Protein AF-A0A8G2C716-F1 (afdb_monomer_lite)

Organism: Desulfomicrobium norvegicum (strain DSM 1741 / NCIMB 8310) (NCBI:txid52561)

Structure (mmCIF, N/CA/C/O backbone):
data_AF-A0A8G2C716-F1
#
_entry.id   AF-A0A8G2C716-F1
#
loop_
_atom_site.group_PDB
_atom_site.id
_atom_site.type_symbol
_atom_site.label_atom_id
_atom_site.label_alt_id
_atom_site.label_comp_id
_atom_site.label_asym_id
_atom_site.label_entity_id
_atom_site.label_seq_id
_atom_site.pdbx_PDB_ins_code
_atom_site.Cartn_x
_atom_site.Cartn_y
_atom_site.Cartn_z
_atom_site.occupancy
_atom_site.B_iso_or_equiv
_atom_site.auth_seq_id
_atom_site.auth_comp_id
_atom_site.auth_asym_id
_atom_site.auth_atom_id
_atom_site.pdbx_PDB_model_num
ATOM 1 N N . MET A 1 1 ? -0.060 20.105 43.504 1.00 67.50 1 MET A N 1
ATOM 2 C CA . MET A 1 1 ? -0.281 20.498 42.088 1.00 67.50 1 MET A CA 1
ATOM 3 C C . MET A 1 1 ? 0.503 19.634 41.094 1.00 67.50 1 MET A C 1
ATOM 5 O O . MET A 1 1 ? -0.112 19.129 40.167 1.00 67.50 1 MET A O 1
ATOM 9 N N . LYS A 1 2 ? 1.807 19.371 41.298 1.00 79.06 2 LYS A N 1
ATOM 10 C CA . LYS A 1 2 ? 2.637 18.542 40.390 1.00 79.06 2 LYS A CA 1
ATOM 11 C C . LYS A 1 2 ? 2.058 17.146 40.085 1.00 79.06 2 LYS A C 1
ATOM 13 O O . LYS A 1 2 ? 1.948 16.775 38.925 1.00 79.06 2 LYS A O 1
ATOM 18 N N . HIS A 1 3 ? 1.588 16.425 41.104 1.00 85.75 3 HIS A N 1
ATOM 19 C CA . HIS A 1 3 ? 0.981 15.099 40.918 1.00 85.75 3 HIS A CA 1
ATOM 20 C C . HIS A 1 3 ? -0.355 15.124 40.164 1.00 85.75 3 HIS A C 1
ATOM 22 O O . HIS A 1 3 ? -0.678 14.171 39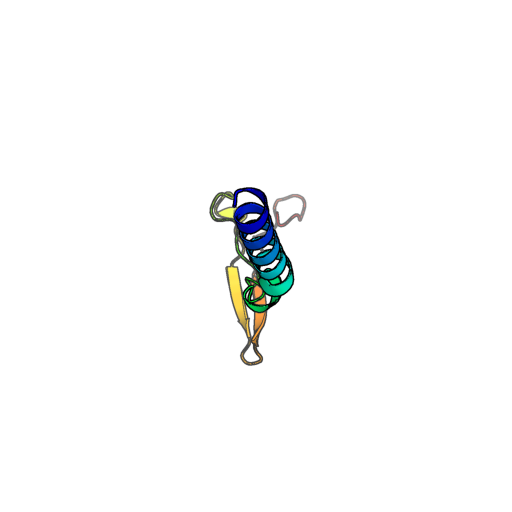.468 1.00 85.75 3 HIS A O 1
ATOM 28 N N . ALA A 1 4 ? -1.133 16.206 40.274 1.00 91.88 4 ALA A N 1
ATOM 29 C CA . ALA A 1 4 ? -2.387 16.343 39.533 1.00 91.88 4 ALA A CA 1
ATOM 30 C C . ALA A 1 4 ? -2.117 16.550 38.035 1.00 91.88 4 ALA A C 1
ATOM 32 O O . ALA A 1 4 ? -2.735 15.891 37.206 1.00 91.88 4 ALA A O 1
ATOM 33 N N . LEU A 1 5 ? -1.127 17.388 37.704 1.00 94.69 5 LEU A N 1
ATOM 34 C CA . LEU A 1 5 ? -0.679 17.601 36.327 1.00 94.69 5 LEU A CA 1
ATOM 35 C C . LEU A 1 5 ? -0.112 16.313 35.708 1.00 94.69 5 LEU A C 1
ATOM 37 O O . LEU A 1 5 ? -0.480 15.958 34.594 1.00 94.69 5 LEU A O 1
ATOM 41 N N . GLN A 1 6 ? 0.721 15.573 36.446 1.00 94.88 6 GLN A N 1
ATOM 42 C CA . GLN A 1 6 ? 1.241 14.277 35.991 1.00 94.88 6 GLN A CA 1
ATOM 43 C C . GLN A 1 6 ? 0.118 13.268 35.731 1.00 94.88 6 GLN A C 1
ATOM 45 O O . GLN A 1 6 ? 0.113 12.622 34.691 1.00 94.88 6 GLN A O 1
ATOM 50 N N . ARG A 1 7 ? -0.863 13.161 36.637 1.00 95.25 7 ARG A N 1
ATOM 51 C CA . ARG A 1 7 ? -2.015 12.261 36.457 1.00 95.25 7 ARG A CA 1
ATOM 52 C C . ARG A 1 7 ? -2.839 12.636 35.229 1.00 95.25 7 ARG A C 1
ATOM 54 O O . ARG A 1 7 ? -3.225 11.746 34.482 1.00 95.25 7 ARG A O 1
ATOM 61 N N . PHE A 1 8 ? -3.061 13.927 34.997 1.0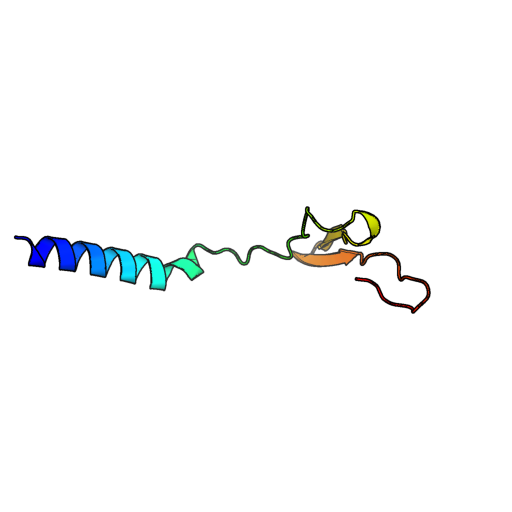0 96.94 8 PHE A N 1
ATOM 62 C CA . PHE A 1 8 ? -3.764 14.409 33.810 1.00 96.94 8 PHE A CA 1
ATOM 63 C C . PHE A 1 8 ? -3.026 14.045 32.512 1.00 96.94 8 PHE A C 1
ATOM 65 O O . PHE A 1 8 ? -3.636 13.510 31.586 1.00 96.94 8 PHE A O 1
ATOM 72 N N . ILE A 1 9 ? -1.706 14.257 32.469 1.00 97.06 9 ILE A N 1
ATOM 73 C CA . ILE A 1 9 ? -0.869 13.876 31.322 1.00 97.06 9 ILE A CA 1
ATOM 74 C C . ILE A 1 9 ? -0.919 12.359 31.107 1.00 97.06 9 ILE A C 1
ATOM 76 O O . ILE A 1 9 ? -1.175 11.916 29.993 1.00 97.06 9 ILE A O 1
ATOM 80 N N . CYS A 1 10 ? -0.747 11.560 32.164 1.00 97.06 10 CYS A N 1
ATOM 81 C CA . CYS A 1 10 ? -0.789 10.101 32.062 1.00 97.06 10 CYS A CA 1
ATOM 82 C C . CYS A 1 10 ? -2.138 9.591 31.545 1.00 97.06 10 CYS A C 1
ATOM 84 O O . CYS A 1 10 ? -2.159 8.713 30.690 1.00 97.06 10 CYS A O 1
ATOM 86 N N . LEU A 1 11 ? -3.255 10.143 32.027 1.00 97.44 11 LEU A N 1
ATOM 87 C CA . LEU A 1 11 ? -4.588 9.757 31.556 1.00 97.44 11 LEU A CA 1
ATOM 88 C C . LEU A 1 11 ? -4.806 10.148 30.093 1.00 97.44 11 LEU A C 1
ATOM 90 O O . LEU A 1 11 ? -5.357 9.359 29.333 1.00 97.44 11 LEU A O 1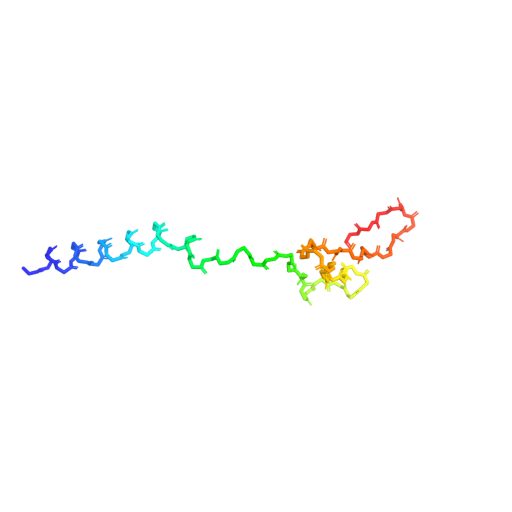
ATOM 94 N N . THR A 1 12 ? -4.325 11.325 29.687 1.00 96.44 12 THR A N 1
ATOM 95 C CA . THR A 1 12 ? -4.399 11.777 28.291 1.00 96.44 12 THR A CA 1
ATOM 96 C C . THR A 1 12 ? -3.589 10.861 27.377 1.00 96.44 12 THR A C 1
ATOM 98 O O . THR A 1 12 ? -4.096 10.410 26.356 1.00 96.44 12 THR A O 1
ATOM 101 N N . LEU A 1 13 ? -2.353 10.526 27.757 1.00 95.69 13 LEU A N 1
ATOM 102 C CA . LEU A 1 13 ? -1.500 9.620 26.984 1.00 95.69 13 LEU A CA 1
ATOM 103 C C . LEU A 1 13 ? -2.074 8.201 26.925 1.00 95.69 13 LEU A C 1
ATOM 105 O O . LEU A 1 13 ? -2.071 7.597 25.858 1.00 95.69 13 LEU A O 1
ATOM 109 N N . ALA A 1 14 ? -2.598 7.683 28.039 1.00 95.94 14 ALA A N 1
ATOM 110 C CA . ALA A 1 14 ? -3.243 6.373 28.075 1.00 95.94 14 ALA A CA 1
ATOM 111 C C . ALA A 1 14 ? -4.486 6.335 27.177 1.00 95.94 14 ALA A C 1
ATOM 113 O O . ALA A 1 14 ? -4.653 5.391 26.410 1.00 95.94 14 ALA A O 1
ATOM 114 N N . PHE A 1 15 ? -5.320 7.378 27.220 1.00 95.12 15 PHE A N 1
ATOM 115 C CA . PHE A 1 15 ? -6.462 7.522 2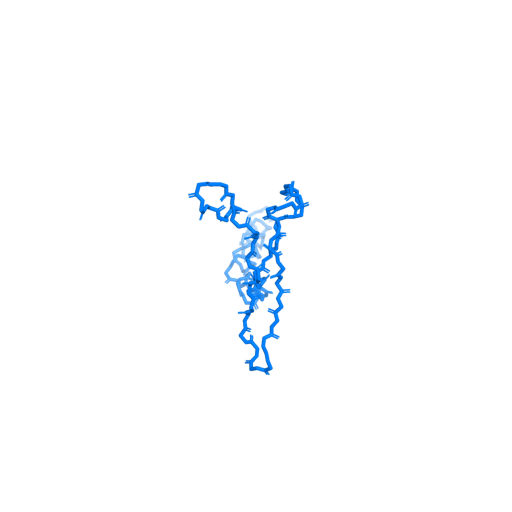6.321 1.00 95.12 15 PHE A CA 1
ATOM 116 C C . PHE A 1 15 ? -6.010 7.547 24.857 1.00 95.12 15 PHE A C 1
ATOM 118 O O . PHE A 1 15 ? -6.510 6.771 24.048 1.00 95.12 15 PHE A O 1
ATOM 125 N N . LEU A 1 16 ? -5.013 8.369 24.522 1.00 92.69 16 LEU A N 1
ATOM 126 C CA . LEU A 1 16 ? -4.476 8.430 23.165 1.00 92.69 16 LEU A CA 1
ATOM 127 C C . LEU A 1 16 ? -3.921 7.081 22.707 1.00 92.69 16 LEU A C 1
ATOM 129 O O . LEU A 1 16 ? -4.203 6.706 21.582 1.00 92.69 16 LEU A O 1
ATOM 133 N N . LEU A 1 17 ? -3.200 6.332 23.548 1.00 91.38 17 LEU A N 1
ATOM 134 C CA . LEU A 1 17 ? -2.687 5.002 23.190 1.00 91.38 17 LEU A CA 1
ATOM 135 C C . LEU A 1 17 ? -3.809 3.982 22.962 1.00 91.38 17 LEU A C 1
ATOM 137 O O . LEU A 1 17 ? -3.760 3.224 21.998 1.00 91.38 17 LEU A O 1
ATOM 141 N N . VAL A 1 18 ? -4.811 3.958 23.846 1.00 92.31 18 VAL A N 1
ATOM 142 C CA . VAL A 1 18 ? -5.925 2.996 23.778 1.00 92.31 18 VAL A CA 1
ATOM 143 C C . VAL A 1 18 ? -6.820 3.264 22.571 1.00 92.31 18 VAL A C 1
ATOM 145 O O . VAL A 1 18 ? -7.274 2.323 21.925 1.00 92.31 18 VAL A O 1
ATOM 148 N N . PHE A 1 19 ? -7.061 4.536 22.249 1.00 89.44 19 PHE A N 1
ATOM 149 C CA . PHE A 1 19 ? -7.941 4.940 21.151 1.00 89.44 19 PHE A CA 1
ATOM 150 C C . PHE A 1 19 ? -7.197 5.284 19.852 1.00 89.44 19 PHE A C 1
ATOM 152 O O . PHE A 1 19 ? -7.845 5.518 18.834 1.00 89.44 19 PHE A O 1
ATOM 159 N N . ASN A 1 20 ? -5.859 5.242 19.839 1.00 85.62 20 ASN A N 1
ATOM 160 C CA . ASN A 1 20 ? -5.050 5.328 18.621 1.00 85.62 20 ASN A CA 1
ATOM 161 C C . ASN A 1 20 ? -5.551 4.397 17.495 1.00 85.62 20 ASN A C 1
ATOM 163 O O . ASN A 1 20 ? -5.762 4.899 16.391 1.00 85.62 20 ASN A O 1
ATOM 167 N N . PRO A 1 21 ? -5.840 3.099 17.743 1.00 78.88 21 PRO A N 1
ATOM 168 C CA . PRO A 1 21 ? -6.312 2.192 16.694 1.00 78.88 21 PRO A CA 1
ATOM 169 C C . PRO A 1 21 ? -7.706 2.522 16.141 1.00 78.88 21 PRO A C 1
ATOM 171 O O . PRO A 1 21 ? -8.055 2.029 15.079 1.00 78.88 21 PRO A O 1
ATOM 174 N N . VAL A 1 22 ? -8.510 3.347 16.823 1.00 77.38 22 VAL A N 1
ATOM 175 C CA . VAL A 1 22 ? -9.821 3.787 16.305 1.00 77.38 22 VAL A CA 1
ATOM 176 C C . VAL A 1 22 ? -9.656 4.873 15.237 1.00 77.38 22 VAL A C 1
ATOM 178 O O . VAL A 1 22 ? -10.463 4.963 14.317 1.00 77.38 22 VAL A O 1
ATOM 181 N N . ALA A 1 23 ? -8.608 5.692 15.352 1.00 66.06 23 ALA A N 1
ATOM 182 C CA . ALA A 1 23 ? -8.255 6.715 14.369 1.00 66.06 23 ALA A CA 1
ATOM 183 C C . ALA A 1 23 ? -7.300 6.194 13.284 1.00 66.06 23 ALA A C 1
ATOM 185 O O . ALA A 1 23 ? -7.259 6.757 12.191 1.00 66.06 23 ALA A O 1
ATOM 186 N N . ALA A 1 24 ? -6.552 5.125 13.569 1.00 66.25 24 ALA A N 1
ATOM 187 C CA . ALA A 1 24 ? -5.807 4.397 12.559 1.00 66.25 24 ALA A CA 1
ATOM 188 C C . ALA A 1 24 ? -6.806 3.648 11.671 1.00 66.25 24 ALA A C 1
ATOM 190 O O . ALA A 1 24 ? -7.131 2.482 11.898 1.00 66.25 24 ALA A O 1
ATOM 191 N N . ALA A 1 25 ? -7.298 4.326 10.632 1.00 59.06 25 ALA A N 1
ATOM 192 C CA . ALA A 1 25 ? -7.682 3.613 9.427 1.00 59.06 25 ALA A CA 1
ATOM 193 C C . ALA A 1 25 ? -6.517 2.667 9.113 1.00 59.06 25 ALA A C 1
ATOM 195 O O . ALA A 1 25 ? -5.369 3.110 9.111 1.00 59.06 25 ALA A O 1
ATOM 196 N N . ALA A 1 26 ? -6.781 1.368 8.952 1.00 59.62 26 ALA A N 1
ATOM 197 C CA . ALA A 1 26 ? -5.761 0.462 8.445 1.00 59.62 26 ALA A CA 1
ATOM 198 C C . ALA A 1 26 ? -5.180 1.142 7.203 1.00 59.62 26 ALA A C 1
ATOM 200 O O . ALA A 1 26 ? -5.947 1.431 6.285 1.00 59.62 26 ALA A O 1
ATOM 201 N N . ASP A 1 27 ? -3.887 1.472 7.219 1.00 64.94 27 ASP A N 1
ATOM 202 C CA . ASP A 1 27 ? -3.256 2.413 6.275 1.00 64.94 27 ASP A CA 1
ATOM 203 C C . ASP A 1 27 ? -3.134 1.824 4.852 1.00 64.94 27 ASP A C 1
ATOM 205 O O . ASP A 1 27 ? -2.273 2.176 4.055 1.00 64.94 27 ASP A O 1
ATOM 209 N N . GLY A 1 28 ? -4.003 0.866 4.527 1.00 77.81 28 GLY A N 1
ATOM 210 C CA . GLY A 1 28 ? -3.965 0.061 3.331 1.00 77.81 28 GLY A CA 1
ATOM 211 C C . GLY A 1 28 ? -2.660 -0.713 3.221 1.00 77.81 28 GLY A C 1
ATOM 212 O O . GLY A 1 28 ? -1.959 -0.988 4.195 1.00 77.81 28 GLY A O 1
ATOM 213 N N . ILE A 1 29 ? -2.359 -1.093 1.988 1.00 89.69 29 ILE A N 1
ATOM 214 C CA . ILE A 1 29 ? -1.040 -1.571 1.599 1.00 89.69 29 ILE A CA 1
ATOM 215 C C . ILE A 1 29 ? -0.291 -0.343 1.082 1.00 89.69 29 ILE A C 1
ATOM 217 O O . ILE A 1 29 ? -0.708 0.253 0.089 1.00 89.69 29 ILE A O 1
ATOM 221 N N . VAL A 1 30 ? 0.796 0.037 1.752 1.00 91.44 30 VAL A N 1
ATOM 222 C CA . VAL A 1 30 ? 1.639 1.171 1.353 1.00 91.44 30 VAL A CA 1
ATOM 223 C C . VAL A 1 30 ? 2.895 0.645 0.673 1.00 91.44 30 VAL A C 1
ATOM 225 O O . VAL A 1 30 ? 3.585 -0.224 1.205 1.00 91.44 30 VAL A O 1
ATOM 228 N N . VAL A 1 31 ? 3.191 1.177 -0.510 1.00 93.50 31 VAL A N 1
ATOM 229 C CA . VAL A 1 31 ? 4.423 0.874 -1.244 1.00 93.50 31 VAL A CA 1
ATOM 230 C C . VAL A 1 31 ? 5.580 1.632 -0.602 1.00 93.50 31 VAL A C 1
ATOM 232 O O . VAL A 1 31 ? 5.454 2.832 -0.373 1.00 93.50 31 VAL A O 1
ATOM 235 N N . ASP A 1 32 ? 6.705 0.960 -0.344 1.00 94.81 32 ASP A N 1
ATOM 236 C CA . ASP A 1 32 ? 7.936 1.631 0.083 1.00 94.81 32 ASP A CA 1
ATOM 237 C C . ASP A 1 32 ? 8.460 2.520 -1.063 1.00 94.81 32 ASP A C 1
ATOM 239 O O . ASP A 1 32 ? 8.945 1.995 -2.071 1.00 94.81 32 ASP A O 1
ATOM 243 N N . PRO A 1 33 ? 8.403 3.860 -0.933 1.00 93.81 33 PRO A N 1
ATOM 244 C CA . PRO A 1 33 ? 8.828 4.759 -2.000 1.00 93.81 33 PRO A CA 1
ATOM 245 C C . PRO A 1 33 ? 10.354 4.818 -2.148 1.00 93.81 33 PRO A C 1
ATOM 247 O O . PRO A 1 33 ? 10.852 5.384 -3.122 1.00 93.81 33 PRO A O 1
ATOM 250 N N . THR A 1 34 ? 11.102 4.271 -1.185 1.00 96.88 34 THR A N 1
ATOM 251 C CA . THR A 1 34 ? 12.570 4.267 -1.176 1.00 96.88 34 THR A CA 1
ATOM 252 C C . THR A 1 34 ? 13.171 3.000 -1.779 1.00 96.88 34 THR A C 1
ATOM 254 O O . THR A 1 34 ? 14.359 2.986 -2.112 1.00 96.88 34 THR A O 1
ATOM 257 N N . ALA A 1 35 ? 12.359 1.958 -1.987 1.00 95.75 35 ALA A N 1
ATOM 258 C CA . ALA A 1 35 ? 12.778 0.760 -2.702 1.00 95.75 35 ALA A CA 1
ATOM 259 C C . ALA A 1 35 ? 13.176 1.101 -4.154 1.00 95.75 35 ALA A C 1
ATOM 261 O O . ALA A 1 35 ? 12.616 2.032 -4.742 1.00 95.75 35 ALA A O 1
ATOM 262 N N . PRO A 1 36 ? 14.110 0.360 -4.783 1.00 95.81 36 PRO A N 1
ATOM 263 C CA . PRO A 1 36 ? 14.399 0.526 -6.205 1.00 95.81 36 PRO A CA 1
ATOM 264 C C . PRO A 1 36 ? 13.115 0.451 -7.036 1.00 95.81 36 PRO A C 1
ATOM 266 O O . PRO A 1 36 ? 12.294 -0.429 -6.805 1.00 95.81 36 PRO A O 1
ATOM 269 N N . ALA A 1 37 ? 12.958 1.319 -8.040 1.00 94.56 37 ALA A N 1
ATOM 270 C CA . ALA A 1 37 ? 11.715 1.406 -8.818 1.00 94.56 37 ALA A CA 1
ATOM 271 C C . ALA A 1 37 ? 11.285 0.068 -9.459 1.00 94.56 37 ALA A C 1
ATOM 273 O O . ALA A 1 37 ? 10.100 -0.184 -9.625 1.00 94.56 37 ALA A O 1
ATOM 274 N N . ALA A 1 38 ? 12.239 -0.812 -9.783 1.00 94.56 38 ALA A N 1
ATOM 275 C CA . ALA A 1 38 ? 11.964 -2.147 -10.319 1.00 94.56 38 ALA A CA 1
ATOM 276 C C . ALA A 1 38 ? 11.329 -3.123 -9.305 1.00 94.56 38 ALA A C 1
ATOM 278 O O . ALA A 1 38 ? 10.790 -4.142 -9.725 1.00 94.56 38 ALA A O 1
ATOM 279 N N . ASN A 1 39 ? 11.394 -2.802 -8.012 1.00 96.31 39 ASN A N 1
ATOM 280 C CA . ASN A 1 39 ? 10.899 -3.597 -6.885 1.00 96.31 39 ASN A CA 1
ATOM 281 C C . ASN A 1 39 ? 9.662 -2.953 -6.231 1.00 96.31 39 ASN A C 1
ATOM 283 O O . ASN A 1 39 ? 9.166 -3.428 -5.215 1.00 96.31 39 ASN A O 1
ATOM 287 N N . GLN A 1 40 ? 9.170 -1.836 -6.772 1.00 97.12 40 GLN A N 1
ATOM 288 C CA . GLN A 1 40 ? 7.961 -1.194 -6.267 1.00 97.12 40 GLN A CA 1
ATOM 289 C C . GLN A 1 40 ? 6.734 -1.818 -6.949 1.00 97.12 40 GLN A C 1
ATOM 291 O O . GLN A 1 40 ? 6.596 -1.685 -8.169 1.00 97.12 40 GLN A O 1
ATOM 296 N N . PRO A 1 41 ? 5.838 -2.501 -6.212 1.00 96.38 41 PRO A N 1
ATOM 297 C CA . PRO A 1 41 ? 4.572 -2.958 -6.771 1.00 96.38 41 PRO A CA 1
ATOM 298 C C . PRO A 1 41 ? 3.616 -1.781 -6.993 1.00 96.38 41 PRO A C 1
ATOM 300 O O . PRO A 1 41 ? 3.730 -0.741 -6.341 1.00 96.38 41 PRO A O 1
ATOM 303 N N . ALA A 1 42 ? 2.624 -1.960 -7.865 1.00 95.75 42 ALA A N 1
ATOM 304 C CA . ALA A 1 42 ? 1.498 -1.034 -7.944 1.00 95.75 42 ALA A CA 1
ATOM 305 C C . ALA A 1 42 ? 0.356 -1.522 -7.045 1.00 95.75 42 ALA A C 1
ATOM 307 O O . ALA A 1 42 ? 0.041 -2.711 -7.007 1.00 95.75 42 ALA A O 1
ATOM 308 N N . VAL A 1 43 ? -0.266 -0.599 -6.310 1.00 95.12 43 VAL A N 1
ATOM 309 C CA . VAL A 1 43 ? -1.388 -0.896 -5.411 1.00 95.12 43 VAL A CA 1
ATOM 310 C C . VAL A 1 43 ? -2.626 -0.158 -5.896 1.00 95.12 43 VAL A C 1
ATOM 312 O O . VAL A 1 43 ? -2.587 1.041 -6.174 1.00 95.12 43 VAL A O 1
ATOM 315 N N . SER A 1 44 ? -3.735 -0.881 -5.990 1.00 94.56 44 SER A N 1
ATOM 316 C CA . SER A 1 44 ? -5.047 -0.342 -6.342 1.00 94.56 44 SER A CA 1
ATOM 317 C C . SER A 1 44 ? -6.143 -1.030 -5.521 1.00 94.56 44 SER A C 1
ATOM 319 O O . SER A 1 44 ? -5.855 -1.791 -4.596 1.00 94.56 44 SER A O 1
ATOM 321 N N . ALA A 1 45 ? -7.411 -0.759 -5.827 1.00 94.81 45 ALA A N 1
ATOM 322 C CA . ALA A 1 45 ? -8.544 -1.437 -5.209 1.00 94.81 45 ALA A CA 1
ATOM 323 C C . ALA A 1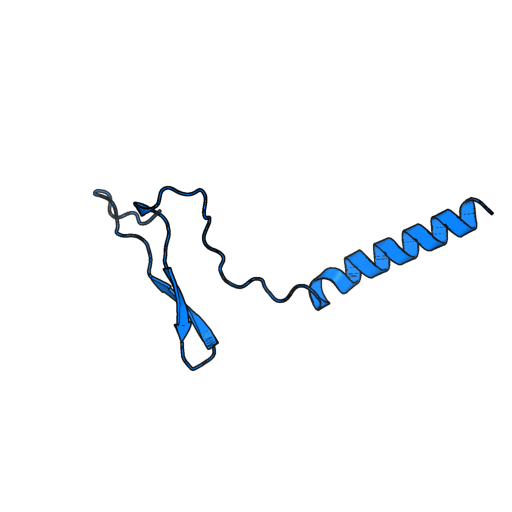 45 ? -9.525 -1.920 -6.281 1.00 94.81 45 ALA A C 1
ATOM 325 O O . ALA A 1 45 ? -9.833 -1.198 -7.231 1.00 94.81 45 ALA A O 1
ATOM 326 N N . ALA A 1 46 ? -10.040 -3.136 -6.113 1.00 95.50 46 ALA A N 1
ATOM 327 C CA . ALA A 1 46 ? -11.145 -3.648 -6.914 1.00 95.50 46 ALA A CA 1
ATOM 328 C C . ALA A 1 46 ? -12.454 -2.895 -6.596 1.00 95.50 46 ALA A C 1
ATOM 330 O O . ALA A 1 46 ? -12.568 -2.265 -5.542 1.00 95.50 46 ALA A O 1
ATOM 331 N N . PRO A 1 47 ? -13.496 -3.001 -7.447 1.00 96.56 47 PRO A N 1
ATOM 332 C CA . PRO A 1 47 ? -14.785 -2.336 -7.215 1.00 96.56 47 PRO A CA 1
ATOM 333 C C . PRO A 1 47 ? -15.479 -2.700 -5.893 1.00 96.56 47 PRO A C 1
ATOM 335 O O . PRO A 1 47 ? -16.312 -1.944 -5.405 1.00 96.56 47 PRO A O 1
ATOM 338 N N . ASN A 1 48 ? -15.148 -3.851 -5.306 1.00 95.12 48 ASN A N 1
ATOM 339 C CA . ASN A 1 48 ? -15.639 -4.290 -3.997 1.00 95.12 48 ASN A CA 1
ATOM 340 C C . ASN A 1 48 ? -14.785 -3.781 -2.816 1.00 95.12 48 ASN A C 1
ATOM 342 O O 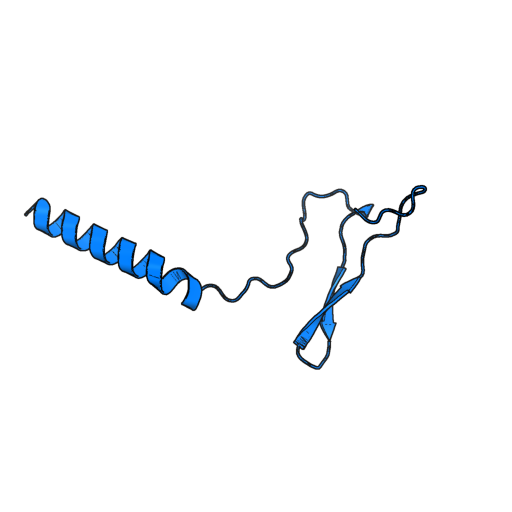. ASN A 1 48 ? -15.022 -4.190 -1.682 1.00 95.12 48 ASN A O 1
ATOM 346 N N . GLY A 1 49 ? -13.783 -2.936 -3.070 1.00 89.69 49 GLY A N 1
ATOM 347 C CA . GLY A 1 49 ? -12.893 -2.370 -2.057 1.00 89.69 49 GLY A CA 1
ATOM 348 C C . GLY A 1 49 ? -11.744 -3.282 -1.619 1.00 89.69 49 GLY A C 1
ATOM 349 O O . GLY A 1 49 ? -10.965 -2.884 -0.758 1.00 89.69 49 GLY A O 1
ATOM 350 N N . VAL A 1 50 ? -11.605 -4.484 -2.192 1.00 94.00 50 VAL A N 1
ATOM 351 C CA . VAL A 1 50 ? -10.471 -5.370 -1.886 1.00 94.00 50 VAL A CA 1
ATOM 352 C C . VAL A 1 50 ? -9.197 -4.818 -2.542 1.00 94.00 50 VAL A C 1
ATOM 354 O O . VAL A 1 50 ? -9.228 -4.533 -3.743 1.00 94.00 50 VAL A O 1
ATOM 357 N N . PRO A 1 51 ? -8.077 -4.676 -1.808 1.00 93.88 51 PRO A N 1
ATOM 358 C CA . PRO A 1 51 ? -6.814 -4.231 -2.389 1.00 93.88 51 PRO A CA 1
ATOM 359 C C . PRO A 1 51 ? -6.289 -5.196 -3.457 1.00 93.88 51 PRO A C 1
ATOM 361 O O . PRO A 1 51 ? -6.294 -6.413 -3.263 1.00 93.88 51 PRO A O 1
ATOM 364 N N . LEU A 1 52 ? -5.798 -4.642 -4.563 1.00 95.44 52 LEU A N 1
ATOM 365 C CA . LEU A 1 52 ? -5.027 -5.353 -5.581 1.00 95.44 52 LEU A CA 1
ATOM 366 C C . LEU A 1 52 ? -3.569 -4.908 -5.499 1.00 95.44 52 LEU A C 1
ATOM 368 O O . LEU A 1 52 ? -3.288 -3.717 -5.360 1.00 95.44 52 LEU A O 1
ATOM 372 N N . VAL A 1 53 ? -2.658 -5.872 -5.616 1.00 96.00 53 VAL A N 1
ATOM 373 C CA . VAL A 1 53 ? -1.214 -5.637 -5.671 1.00 96.00 53 VAL A CA 1
ATOM 374 C C . VAL A 1 53 ? -0.683 -6.245 -6.960 1.00 96.00 53 VAL A C 1
ATOM 376 O O . VAL A 1 53 ? -0.595 -7.468 -7.087 1.00 96.00 53 VAL A O 1
ATOM 379 N N . ASP A 1 54 ? -0.311 -5.384 -7.899 1.00 97.06 54 ASP A N 1
ATOM 380 C CA . ASP A 1 54 ? 0.404 -5.780 -9.104 1.00 97.06 54 ASP A CA 1
ATOM 381 C C . ASP A 1 54 ? 1.887 -5.872 -8.749 1.00 97.06 54 ASP A C 1
ATOM 383 O O . ASP A 1 54 ? 2.594 -4.866 -8.629 1.00 97.06 54 ASP A O 1
ATOM 387 N N . ILE A 1 55 ? 2.327 -7.101 -8.486 1.00 96.94 55 ILE A N 1
ATOM 388 C CA . ILE A 1 55 ? 3.677 -7.379 -8.000 1.00 96.94 55 ILE A CA 1
ATOM 389 C C . ILE A 1 55 ? 4.748 -6.966 -9.014 1.00 96.94 55 ILE A C 1
ATOM 391 O O . ILE A 1 55 ? 4.523 -6.948 -10.228 1.00 96.94 55 ILE A O 1
ATOM 395 N N . ALA A 1 56 ? 5.942 -6.677 -8.498 1.00 96.62 56 ALA A N 1
ATOM 396 C CA . ALA A 1 56 ? 7.107 -6.406 -9.320 1.00 96.62 56 ALA A CA 1
ATOM 397 C C . ALA A 1 56 ? 7.429 -7.588 -10.252 1.00 96.62 56 ALA A C 1
ATOM 399 O O . ALA A 1 56 ? 7.112 -8.755 -10.000 1.00 96.62 56 ALA A O 1
ATOM 400 N N . ARG A 1 57 ? 8.087 -7.286 -11.374 1.00 96.38 57 ARG A N 1
ATOM 401 C CA . ARG A 1 57 ? 8.510 -8.323 -12.318 1.00 96.38 57 ARG A CA 1
ATOM 402 C C . ARG A 1 57 ? 9.533 -9.248 -11.635 1.00 96.38 57 ARG A C 1
ATOM 404 O O . ARG A 1 57 ? 10.538 -8.741 -11.139 1.00 96.38 57 ARG A O 1
ATOM 411 N N . PRO A 1 58 ? 9.364 -10.584 -11.682 1.00 96.75 58 PRO A N 1
ATOM 412 C CA . PRO A 1 58 ? 10.341 -11.497 -11.105 1.00 96.75 58 PRO A CA 1
ATOM 413 C C . PRO A 1 58 ? 11.734 -11.353 -11.731 1.00 96.75 58 PRO A C 1
ATOM 415 O O . PRO A 1 58 ? 11.872 -11.177 -12.947 1.00 96.75 58 PRO A O 1
ATOM 418 N N . ASN A 1 59 ? 12.770 -11.475 -10.904 1.00 94.56 59 ASN A N 1
ATOM 419 C CA . ASN A 1 59 ? 14.157 -11.554 -11.353 1.00 94.56 59 ASN A CA 1
ATOM 420 C C . ASN A 1 59 ? 14.478 -12.926 -11.994 1.00 94.56 59 ASN A C 1
ATOM 422 O O . ASN A 1 59 ? 13.618 -13.799 -12.112 1.00 94.56 59 ASN A O 1
ATOM 426 N N . SER A 1 60 ? 15.732 -13.146 -12.405 1.00 96.81 60 SER A N 1
ATOM 427 C CA . SER A 1 60 ? 16.167 -14.403 -13.042 1.00 96.81 60 SER A CA 1
ATOM 428 C C . SER A 1 60 ? 16.060 -15.644 -12.144 1.00 96.81 60 SER A C 1
ATOM 430 O O . SER A 1 60 ? 16.046 -16.759 -12.658 1.00 96.81 60 SER A O 1
ATOM 432 N N . GLY A 1 61 ? 15.965 -15.465 -10.825 1.00 97.25 61 GLY A N 1
ATOM 433 C CA . GLY A 1 61 ? 15.701 -16.529 -9.854 1.00 97.25 61 GLY A CA 1
ATOM 434 C C . GLY A 1 61 ? 14.213 -16.766 -9.581 1.00 97.25 61 GLY A C 1
ATOM 435 O O . GLY A 1 61 ? 13.885 -17.599 -8.742 1.00 97.25 61 GLY A O 1
ATOM 436 N N . GLY A 1 62 ? 13.315 -16.034 -10.252 1.00 96.38 62 GLY A N 1
ATOM 437 C CA . GLY A 1 62 ? 11.867 -16.137 -10.061 1.00 96.38 62 GLY A CA 1
ATOM 438 C C . GLY A 1 62 ? 11.326 -15.368 -8.851 1.00 96.38 62 GLY A C 1
ATOM 439 O O . GLY A 1 62 ? 10.173 -15.571 -8.481 1.00 96.38 62 GLY A O 1
ATOM 440 N N . LEU A 1 63 ? 12.122 -14.483 -8.238 1.00 96.44 63 LEU A N 1
ATOM 441 C CA . LEU A 1 63 ? 11.705 -13.695 -7.074 1.00 96.44 63 LEU A CA 1
ATOM 442 C C . LEU A 1 63 ? 11.198 -12.312 -7.491 1.00 96.44 63 LEU A C 1
ATOM 444 O O . LEU A 1 63 ? 11.909 -11.580 -8.179 1.00 96.44 63 LEU A O 1
ATOM 448 N N . SER A 1 64 ? 10.007 -11.947 -7.021 1.00 96.25 64 SER A N 1
ATOM 449 C CA . SER A 1 64 ? 9.521 -10.564 -6.966 1.00 96.25 64 SER A CA 1
ATOM 450 C C . SER A 1 64 ? 9.805 -10.034 -5.559 1.00 96.25 64 SER A C 1
ATOM 452 O O . SER A 1 64 ? 9.167 -10.491 -4.612 1.00 96.25 64 SER A O 1
ATOM 454 N N . HIS A 1 65 ? 10.782 -9.136 -5.430 1.00 91.25 65 HIS A N 1
ATOM 455 C CA . HIS A 1 65 ? 11.151 -8.462 -4.178 1.00 91.25 65 HIS A CA 1
ATOM 456 C C . HIS A 1 65 ? 10.586 -7.044 -4.165 1.00 91.25 65 HIS A C 1
ATOM 458 O O . HIS A 1 65 ? 10.476 -6.474 -5.271 1.00 91.25 65 HIS A O 1
#

Sequence (65 aa):
MKHALQRFICLTLAFLLVFNPVAAAADGIVVDPTAPAANQPAVSAAPNGVPLVDIARPNSGGLSH

Foldseek 3Di:
DVVVVVVVVVVVVVVCVVCVVVVPPVPPDDWDPPPDPQLTWDWDADPVRHIDTRFHDADPVRDRD

Secondary structure (DSSP, 8-state):
-HHHHHHHHHHHHHHHHHHHHHH-----PPP-TTS-GGG--EEEE-TTS-EEEEPPPP-TTS---

Radius of gyration: 20.98 Å; chains: 1; bounding box: 32×37×55 Å

pLDDT: mean 90.8, std 9.8, range [59.06, 97.44]